Protein AF-A0A927FV11-F1 (afdb_monomer)

Foldseek 3Di:
DDDDDDDDDPPDDPDDPPPPPPPPPDPPPPPDPDPFLVVQVVVLVPFAQDDCPQLQCVVLVAGSQSWGDRNQWIWAFFADPVRRRGWIWTAGNVRDIAIVVNVSLFGWRKQADPVQAPEEEEDADGPSVQRVVCVVVPRRYIYTYGPDDPPPVPPPDPPPPDD

Organism: NCBI:txid2774138

Radius of gyration: 18.98 Å; Cα contacts (8 Å, |Δi|>4): 239; chains: 1; bounding box: 46×47×51 Å

Mean predicted aligned error: 13.01 Å

Sequence (163 aa):
MVAIPVFVPCQGWPHLTCMNAHYNHDLTLEPPTADSASDVAFAWARCPAADPSHAYLERHRLPPMMLRQIGRYVVAPLSDLSETIVGLRLVDPSGASDAWPPKAVDAPVLLGSLRRAAEAIIVRGGLADAMAIHVALGFVSCIFHLKRMQQICATGCWRRIRG

Structure (mmCIF, N/CA/C/O backbone):
data_AF-A0A927FV11-F1
#
_entry.id   AF-A0A927FV11-F1
#
loop_
_atom_site.group_PDB
_atom_site.id
_atom_site.type_symbol
_atom_site.label_atom_id
_atom_site.label_alt_id
_atom_site.label_comp_id
_atom_site.label_asym_id
_atom_site.label_entity_id
_atom_site.label_seq_id
_atom_site.pdbx_PDB_ins_code
_atom_site.Cartn_x
_atom_site.Cartn_y
_atom_site.Cartn_z
_atom_site.occupancy
_atom_site.B_iso_or_equiv
_atom_site.auth_seq_id
_atom_site.auth_comp_id
_atom_site.auth_asym_id
_atom_site.auth_atom_id
_atom_site.pdbx_PDB_model_num
ATOM 1 N N . MET A 1 1 ? -33.261 -29.266 -21.306 1.00 39.78 1 MET A N 1
ATOM 2 C CA . MET A 1 1 ? -33.287 -28.482 -20.053 1.00 39.78 1 MET A CA 1
ATOM 3 C C . MET A 1 1 ? -32.135 -27.495 -20.131 1.00 39.78 1 MET A C 1
ATOM 5 O O . MET A 1 1 ? -30.993 -27.907 -20.010 1.00 39.78 1 MET A O 1
ATOM 9 N N . VAL A 1 2 ? -32.420 -26.241 -20.479 1.00 30.06 2 VAL A N 1
ATOM 10 C CA . VAL A 1 2 ? -31.424 -25.166 -20.604 1.00 30.06 2 VAL A CA 1
ATOM 11 C C . VAL A 1 2 ? -31.966 -24.004 -19.783 1.00 30.06 2 VAL A C 1
ATOM 13 O O . VAL A 1 2 ? -33.079 -23.547 -20.037 1.00 30.06 2 VAL A O 1
ATOM 16 N N . ALA A 1 3 ? -31.229 -23.610 -18.748 1.00 30.89 3 ALA A N 1
ATOM 17 C CA . ALA A 1 3 ? -31.601 -22.513 -17.870 1.00 30.89 3 ALA A CA 1
ATOM 18 C C . ALA A 1 3 ? -31.171 -21.186 -18.506 1.00 30.89 3 ALA A C 1
ATOM 20 O O . ALA A 1 3 ? -29.999 -20.979 -18.816 1.00 30.89 3 ALA A O 1
ATOM 21 N N . ILE A 1 4 ? -32.153 -20.315 -18.711 1.00 32.66 4 ILE A N 1
ATOM 22 C CA . ILE A 1 4 ? -32.008 -18.941 -19.188 1.00 32.66 4 ILE A CA 1
ATOM 23 C C . ILE A 1 4 ? -31.700 -18.066 -17.962 1.00 32.66 4 ILE A C 1
ATOM 25 O O . ILE A 1 4 ? -32.511 -18.062 -17.033 1.00 32.66 4 ILE A O 1
ATOM 29 N N . PRO A 1 5 ? -30.583 -17.320 -17.907 1.00 35.09 5 PRO A N 1
ATOM 30 C CA . PRO A 1 5 ? -30.389 -16.338 -16.852 1.00 35.09 5 PRO A CA 1
ATOM 31 C C . PRO A 1 5 ? -31.230 -15.087 -17.133 1.00 35.09 5 PRO A C 1
ATOM 33 O O . PRO A 1 5 ? -31.124 -14.451 -18.181 1.00 35.09 5 PRO A O 1
ATOM 36 N N . VAL A 1 6 ? -32.085 -14.758 -16.167 1.00 33.12 6 VAL A N 1
ATOM 37 C CA . VAL A 1 6 ? -32.940 -13.570 -16.148 1.00 33.12 6 VAL A CA 1
ATOM 38 C C . VAL A 1 6 ? -32.080 -12.344 -15.834 1.00 33.12 6 VAL A C 1
ATOM 40 O O . VAL A 1 6 ? -31.415 -12.282 -14.802 1.00 33.12 6 VAL A O 1
ATOM 43 N N . PHE A 1 7 ? -32.102 -11.375 -16.744 1.00 28.55 7 PHE A N 1
ATOM 44 C CA . PHE A 1 7 ? -31.457 -10.071 -16.627 1.00 28.55 7 PHE A CA 1
ATOM 45 C C . PHE A 1 7 ? -32.374 -9.129 -15.831 1.00 28.55 7 PHE A C 1
ATOM 47 O O . PHE A 1 7 ? -33.520 -8.911 -16.226 1.00 28.55 7 PHE A O 1
ATOM 54 N N . VAL A 1 8 ? -31.892 -8.567 -14.721 1.00 37.72 8 VAL A N 1
ATOM 55 C CA . VAL A 1 8 ? -32.589 -7.494 -13.989 1.00 37.72 8 VAL A CA 1
ATOM 56 C C . VAL A 1 8 ? -32.008 -6.151 -14.449 1.00 37.72 8 VAL A C 1
ATOM 58 O O . VAL A 1 8 ? -30.798 -5.957 -14.324 1.00 37.72 8 VAL A O 1
ATOM 61 N N . PRO A 1 9 ? -32.811 -5.217 -14.990 1.00 33.19 9 PRO A N 1
ATOM 62 C CA . PRO A 1 9 ? -32.302 -3.942 -15.473 1.00 33.19 9 PRO A CA 1
ATOM 63 C C . PRO A 1 9 ? -32.203 -2.923 -14.329 1.00 33.19 9 PRO A C 1
ATOM 65 O O . PRO A 1 9 ? -33.213 -2.500 -13.771 1.00 33.19 9 PRO A O 1
ATOM 68 N N . CYS A 1 10 ? -30.991 -2.453 -14.026 1.00 32.19 10 CYS A N 1
ATOM 69 C CA . CYS A 1 10 ? -30.799 -1.197 -13.301 1.00 32.19 10 CYS A CA 1
ATOM 70 C C . CYS A 1 10 ? -31.025 -0.030 -14.276 1.00 32.19 10 CYS A C 1
ATOM 72 O O . CYS A 1 10 ? -30.097 0.442 -14.929 1.00 32.19 10 CYS A O 1
ATOM 74 N N . GLN A 1 11 ? -32.276 0.412 -14.413 1.00 33.59 11 GLN A N 1
ATOM 75 C CA . GLN A 1 11 ? -32.603 1.692 -15.045 1.00 33.59 11 GLN A CA 1
ATOM 76 C C . GLN A 1 11 ? -32.251 2.830 -14.077 1.00 33.59 11 GLN A C 1
ATOM 78 O O . GLN A 1 11 ? -32.701 2.806 -12.933 1.00 33.59 11 GLN A O 1
ATOM 83 N N . GLY A 1 12 ? -31.478 3.831 -14.519 1.00 32.00 12 GLY A N 1
ATOM 84 C CA . GLY A 1 12 ? -31.375 5.083 -13.756 1.00 32.00 12 GLY A CA 1
ATOM 85 C C . GLY A 1 12 ? -30.132 5.963 -13.893 1.00 32.00 12 GLY A C 1
ATOM 86 O O . GLY A 1 12 ? -30.004 6.873 -13.085 1.00 32.00 12 GLY A O 1
ATOM 87 N N . TRP A 1 13 ? -29.224 5.754 -14.853 1.00 30.73 13 TRP A N 1
ATOM 88 C CA . TRP A 1 13 ? -28.093 6.678 -15.059 1.00 30.73 13 TRP A CA 1
ATOM 89 C C . TRP A 1 13 ? -28.047 7.147 -16.517 1.00 30.73 13 TRP A C 1
ATOM 91 O O . TRP A 1 13 ? -27.646 6.373 -17.389 1.00 30.73 13 TRP A O 1
ATOM 101 N N . PRO A 1 14 ? -28.479 8.383 -16.824 1.00 34.47 14 PRO A N 1
ATOM 102 C CA . PRO A 1 14 ? -28.314 8.940 -18.152 1.00 34.47 14 PRO A CA 1
ATOM 103 C C . PRO A 1 14 ? -26.876 9.463 -18.299 1.00 34.47 14 PRO A C 1
ATOM 105 O O . PRO A 1 14 ? -26.379 10.200 -17.454 1.00 34.47 14 PRO A O 1
ATOM 108 N N . HIS A 1 15 ? -26.232 9.081 -19.404 1.00 32.56 15 HIS A N 1
ATOM 109 C CA . HIS A 1 15 ? -24.969 9.625 -19.917 1.00 32.56 15 HIS A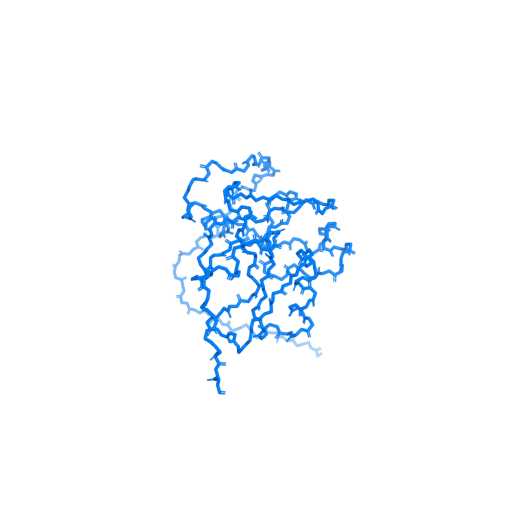 CA 1
ATOM 110 C C . HIS A 1 15 ? -23.697 9.398 -19.084 1.00 32.56 15 HIS A C 1
ATOM 112 O O . HIS A 1 15 ? -23.103 10.332 -18.560 1.00 32.56 15 HIS A O 1
ATOM 118 N N . LEU A 1 16 ? -23.163 8.177 -19.132 1.00 31.39 16 LEU A N 1
ATOM 119 C CA . LEU A 1 16 ? -21.712 8.003 -19.233 1.00 31.39 16 LEU A CA 1
ATOM 120 C C . LEU A 1 16 ? -21.438 7.124 -20.444 1.00 31.39 16 LEU A C 1
ATOM 122 O O . LEU A 1 16 ? -21.438 5.897 -20.384 1.00 31.39 16 LEU A O 1
ATOM 126 N N . THR A 1 17 ? -21.263 7.793 -21.578 1.00 30.55 17 THR A N 1
ATOM 127 C CA . THR A 1 17 ? -20.599 7.233 -22.743 1.00 30.55 17 THR A CA 1
ATOM 128 C C . THR A 1 17 ? -19.291 6.607 -22.277 1.00 30.55 17 THR A C 1
ATOM 130 O O . THR A 1 17 ? -18.399 7.275 -21.756 1.00 30.55 17 THR A O 1
ATOM 133 N N . CYS A 1 18 ? -19.213 5.299 -22.465 1.00 28.42 18 CYS A N 1
ATOM 134 C CA . CYS A 1 18 ? -18.005 4.505 -22.558 1.00 28.42 18 CYS A CA 1
ATOM 135 C C . CYS A 1 18 ? -17.076 5.116 -23.618 1.00 28.42 18 CYS A C 1
ATOM 137 O O . CYS A 1 18 ? -17.044 4.700 -24.773 1.00 28.42 18 CYS A O 1
ATOM 139 N N . MET A 1 19 ? -16.328 6.147 -23.231 1.00 25.55 19 MET A N 1
ATOM 140 C CA . MET A 1 19 ? -15.193 6.615 -24.004 1.00 25.55 19 MET A CA 1
ATOM 141 C C . MET A 1 19 ? -14.016 5.714 -23.662 1.00 25.55 19 MET A C 1
ATOM 143 O O . MET A 1 19 ? -13.412 5.820 -22.596 1.00 25.55 19 MET A O 1
ATOM 147 N N . ASN A 1 20 ? -13.734 4.814 -24.602 1.00 38.00 20 ASN A N 1
ATOM 148 C CA . ASN A 1 20 ? -12.419 4.244 -24.844 1.00 38.00 20 ASN A CA 1
ATOM 149 C C . ASN A 1 20 ? -11.379 5.372 -24.819 1.00 38.00 20 ASN A C 1
ATOM 151 O O . ASN A 1 20 ? -11.087 5.991 -25.841 1.00 38.00 20 ASN A O 1
ATOM 155 N N . ALA A 1 21 ? -10.835 5.669 -23.643 1.00 31.00 21 ALA A N 1
ATOM 156 C CA . ALA A 1 21 ? -9.601 6.415 -23.550 1.00 31.00 21 ALA A CA 1
ATOM 157 C C . ALA A 1 21 ? -8.509 5.440 -23.973 1.00 31.00 21 ALA A C 1
ATOM 159 O O . ALA A 1 21 ? -8.278 4.429 -23.310 1.00 31.00 21 ALA A O 1
ATOM 160 N N . HIS A 1 22 ? -7.910 5.721 -25.126 1.00 29.69 22 HIS A N 1
ATOM 161 C CA . HIS A 1 22 ? -6.689 5.090 -25.596 1.00 29.69 22 HIS A CA 1
ATOM 162 C C . HIS A 1 22 ? -5.755 4.821 -24.411 1.00 29.69 22 HIS A C 1
ATOM 164 O O . HIS A 1 22 ? -5.287 5.743 -23.739 1.00 29.69 22 HIS A O 1
ATOM 170 N N . TYR A 1 23 ? -5.551 3.535 -24.132 1.00 37.06 23 TYR A N 1
ATOM 171 C CA . TYR A 1 23 ? -4.590 3.056 -23.157 1.00 37.06 23 TYR A CA 1
ATOM 172 C C . TYR A 1 23 ? -3.202 3.482 -23.637 1.00 37.06 23 TYR A C 1
ATOM 174 O O . TYR A 1 23 ? -2.643 2.885 -24.556 1.00 37.06 23 TYR A O 1
ATOM 182 N N . ASN A 1 24 ? -2.647 4.526 -23.024 1.00 32.03 24 ASN A N 1
ATOM 183 C CA . ASN A 1 24 ? -1.226 4.809 -23.145 1.00 32.03 24 ASN A CA 1
ATOM 184 C C . ASN A 1 24 ? -0.480 3.692 -22.413 1.00 32.03 24 ASN A C 1
ATOM 186 O O . ASN A 1 24 ? -0.450 3.645 -21.185 1.00 32.03 24 ASN A O 1
ATOM 190 N N . HIS A 1 25 ? 0.096 2.783 -23.194 1.00 34.16 25 HIS A N 1
ATOM 191 C CA . HIS A 1 25 ? 0.919 1.669 -22.728 1.00 34.16 25 HIS A CA 1
ATOM 192 C C . HIS A 1 25 ? 2.312 2.124 -22.223 1.00 34.16 25 HIS A C 1
ATOM 194 O O . HIS A 1 25 ? 3.085 1.299 -21.743 1.00 34.16 25 HIS A O 1
ATOM 200 N N . ASP A 1 26 ? 2.594 3.434 -22.267 1.00 33.00 26 ASP A N 1
ATOM 201 C CA . ASP A 1 26 ? 3.857 4.084 -21.889 1.00 33.00 26 ASP A CA 1
ATOM 202 C C . ASP A 1 26 ? 3.683 5.057 -20.713 1.00 33.00 26 ASP A C 1
ATOM 204 O O . ASP A 1 26 ? 3.961 6.253 -20.791 1.00 33.00 26 ASP A O 1
ATOM 208 N N . LEU A 1 27 ? 3.230 4.545 -19.572 1.00 39.75 27 LEU A N 1
ATOM 209 C CA . LEU A 1 27 ? 3.424 5.235 -18.298 1.00 39.75 27 LEU A CA 1
ATOM 210 C C . LEU A 1 27 ? 4.744 4.770 -17.670 1.00 39.75 27 LEU A C 1
ATOM 212 O O . LEU A 1 27 ? 4.770 4.224 -16.568 1.00 39.75 27 LEU A O 1
ATOM 216 N N . THR A 1 28 ? 5.865 5.087 -18.328 1.00 40.62 28 THR A N 1
ATOM 217 C CA . THR A 1 28 ? 7.062 5.583 -17.623 1.00 40.62 28 THR A CA 1
ATOM 218 C C . THR A 1 28 ? 6.700 6.922 -16.981 1.00 40.62 28 THR A C 1
ATOM 220 O O . THR A 1 28 ? 7.181 7.982 -17.367 1.00 40.62 28 THR A O 1
ATOM 223 N N . LEU A 1 29 ? 5.760 6.891 -16.035 1.00 44.84 29 LEU A N 1
ATOM 224 C CA . LEU A 1 29 ? 5.515 8.020 -15.165 1.00 44.84 29 LEU A CA 1
ATOM 225 C C . LEU A 1 29 ? 6.705 8.058 -14.226 1.00 44.84 29 LEU A C 1
ATOM 227 O O . LEU A 1 29 ? 6.791 7.271 -13.280 1.00 44.84 29 LEU A O 1
ATOM 231 N N . GLU A 1 30 ? 7.618 8.990 -14.481 1.00 44.50 30 GLU A N 1
ATOM 232 C CA . GLU A 1 30 ? 8.272 9.618 -13.347 1.00 44.50 30 GLU A CA 1
ATOM 233 C C . GLU A 1 30 ? 7.166 10.013 -12.355 1.00 44.50 30 GLU A C 1
ATOM 235 O O . GLU A 1 30 ? 6.105 10.497 -12.780 1.00 44.50 30 GLU A O 1
ATOM 240 N N . PRO A 1 31 ? 7.330 9.701 -11.059 1.00 48.69 31 PRO A N 1
ATOM 241 C CA . PRO A 1 31 ? 6.295 9.986 -10.083 1.00 48.69 31 PRO A CA 1
ATOM 242 C C . PRO A 1 31 ? 5.941 11.481 -10.192 1.00 48.69 31 PRO A C 1
ATOM 244 O O . PRO A 1 31 ? 6.862 12.296 -10.267 1.00 48.69 31 PRO A O 1
ATOM 247 N N . PRO A 1 32 ? 4.648 11.858 -10.272 1.00 52.28 32 PRO A N 1
ATOM 248 C CA . PRO A 1 32 ? 4.271 13.235 -10.583 1.00 52.28 32 PRO A CA 1
ATOM 249 C C . PRO A 1 32 ? 4.935 14.223 -9.610 1.00 52.28 32 PRO A C 1
ATOM 251 O O . PRO A 1 32 ? 5.237 13.885 -8.472 1.00 52.28 32 PRO A O 1
ATOM 254 N N . THR A 1 33 ? 5.160 15.473 -9.984 1.00 53.12 33 THR A N 1
ATOM 255 C CA . THR A 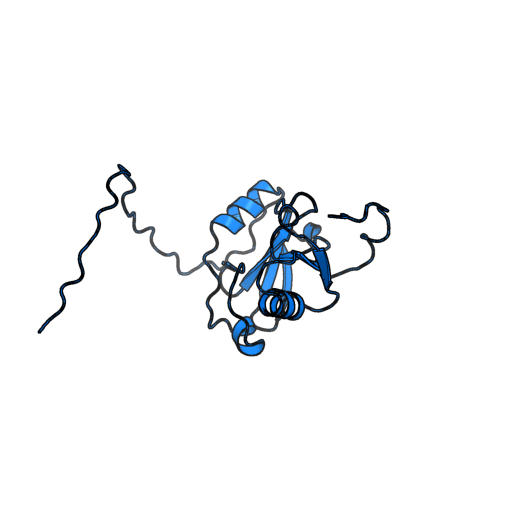1 33 ? 5.638 16.513 -9.053 1.00 53.12 33 THR A CA 1
ATOM 256 C C . THR A 1 33 ? 4.508 16.982 -8.121 1.00 53.12 33 THR A C 1
ATOM 258 O O . THR A 1 33 ? 4.154 18.155 -8.083 1.00 53.12 33 THR A O 1
ATOM 261 N N . ALA A 1 34 ? 3.866 16.056 -7.402 1.00 55.00 34 ALA A N 1
ATOM 262 C CA . ALA A 1 34 ? 2.800 16.371 -6.457 1.00 55.00 34 ALA A CA 1
ATOM 263 C C . ALA A 1 34 ? 3.384 16.897 -5.148 1.00 55.00 34 ALA A C 1
ATOM 265 O O . ALA A 1 34 ? 3.991 16.148 -4.379 1.00 55.00 34 ALA A O 1
ATOM 266 N N . ASP A 1 35 ? 3.127 18.168 -4.858 1.00 62.75 35 ASP A N 1
ATOM 267 C CA . ASP A 1 35 ? 3.493 18.777 -3.580 1.00 62.75 35 ASP A CA 1
ATOM 268 C C . ASP A 1 35 ? 2.326 18.857 -2.591 1.00 62.75 35 ASP A C 1
ATOM 270 O O . ASP A 1 35 ? 2.552 19.117 -1.403 1.00 62.75 35 ASP A O 1
ATOM 274 N N . SER A 1 36 ? 1.095 18.574 -3.025 1.00 69.12 36 SER A N 1
ATOM 275 C CA . SER A 1 36 ? -0.095 18.638 -2.176 1.00 69.12 36 SER A CA 1
ATOM 276 C C . SER A 1 36 ? -0.726 17.262 -1.930 1.00 69.12 36 SER A C 1
ATOM 278 O O . SER A 1 36 ? -0.676 16.366 -2.771 1.00 69.12 36 SER A O 1
ATOM 280 N N . ALA A 1 37 ? -1.379 17.094 -0.775 1.00 71.69 37 ALA A N 1
ATOM 281 C CA . ALA A 1 37 ? -2.155 15.886 -0.466 1.00 71.69 37 ALA A CA 1
ATOM 282 C C . ALA A 1 37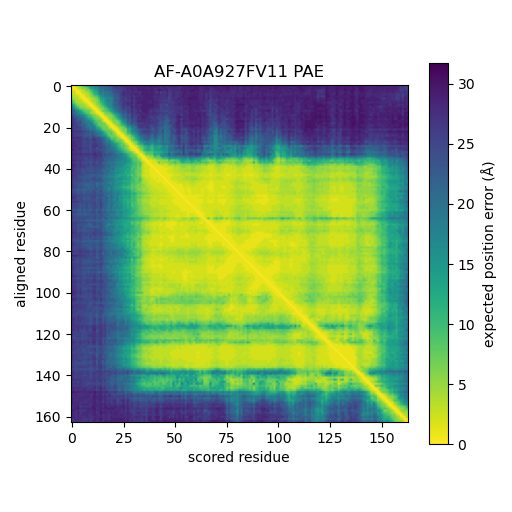 ? -3.302 15.653 -1.473 1.00 71.69 37 ALA A C 1
ATOM 284 O O . ALA A 1 37 ? -3.665 14.513 -1.753 1.00 71.69 37 ALA A O 1
ATOM 285 N N . SER A 1 38 ? -3.834 16.729 -2.068 1.00 74.75 38 SER A N 1
ATOM 286 C CA . SER A 1 38 ? -4.877 16.653 -3.096 1.00 74.75 38 SER A CA 1
ATOM 287 C C . SER A 1 38 ? -4.374 15.969 -4.368 1.00 74.75 38 SER A C 1
ATOM 289 O O . SER A 1 38 ? -5.073 15.130 -4.933 1.00 74.75 38 SER A O 1
ATOM 291 N N . ASP A 1 39 ? -3.147 16.270 -4.794 1.00 83.44 39 ASP A N 1
ATOM 292 C CA . ASP A 1 39 ? -2.543 15.671 -5.989 1.00 83.44 39 ASP A CA 1
ATOM 293 C C . ASP A 1 39 ? -2.256 14.180 -5.785 1.00 83.44 39 ASP A C 1
ATOM 295 O O . ASP A 1 39 ? -2.473 13.361 -6.680 1.00 83.44 39 ASP A O 1
ATOM 299 N N . VAL A 1 40 ? -1.829 13.807 -4.577 1.00 86.94 40 VAL A N 1
ATOM 300 C CA . VAL A 1 40 ? -1.601 12.411 -4.188 1.00 86.94 4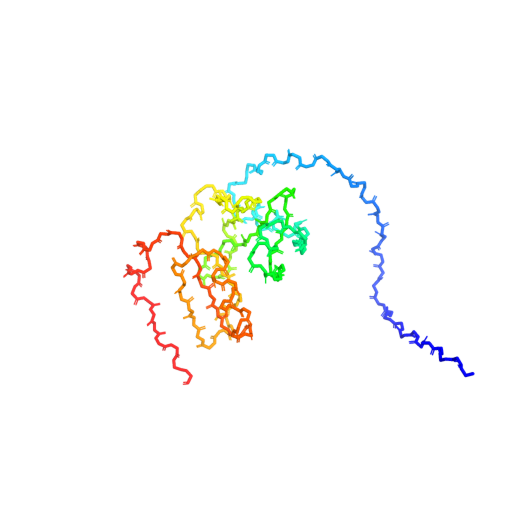0 VAL A CA 1
ATOM 301 C C . VAL A 1 40 ? -2.912 11.629 -4.170 1.00 86.94 40 VAL A C 1
ATOM 303 O O . VAL A 1 40 ? -2.987 10.536 -4.734 1.00 86.94 40 VAL A O 1
ATOM 306 N N . ALA A 1 41 ? -3.959 12.180 -3.552 1.00 86.75 41 ALA A N 1
ATOM 307 C CA . ALA A 1 41 ? -5.278 11.558 -3.523 1.00 86.75 41 ALA A CA 1
ATOM 308 C C . ALA A 1 41 ? -5.867 11.417 -4.938 1.00 86.75 41 ALA A C 1
ATOM 310 O O . ALA A 1 41 ? -6.448 10.381 -5.270 1.00 86.75 41 ALA A O 1
ATOM 311 N N . PHE A 1 42 ? -5.666 12.421 -5.797 1.00 85.88 42 PHE A N 1
ATOM 312 C CA . PHE A 1 42 ? -6.064 12.363 -7.201 1.00 85.88 42 PHE A CA 1
ATOM 313 C C . PHE A 1 42 ? -5.299 11.278 -7.970 1.00 85.88 42 PHE A C 1
ATOM 315 O O . PHE A 1 42 ? -5.910 10.484 -8.687 1.00 85.88 42 PHE A O 1
ATOM 322 N N . ALA A 1 43 ? -3.979 11.191 -7.787 1.00 87.88 43 ALA A N 1
ATOM 323 C CA . ALA A 1 43 ? -3.163 10.137 -8.380 1.00 87.88 43 ALA A CA 1
ATOM 324 C C . ALA A 1 43 ? -3.636 8.750 -7.920 1.00 87.88 43 ALA A C 1
ATOM 326 O O . ALA A 1 43 ? -3.907 7.890 -8.757 1.00 87.88 43 ALA A O 1
ATOM 327 N N . TRP A 1 44 ? -3.838 8.557 -6.612 1.00 91.56 44 TRP A N 1
ATOM 328 C CA . TRP A 1 44 ? -4.358 7.317 -6.030 1.00 91.56 44 TRP A CA 1
ATOM 329 C C . TRP A 1 44 ? -5.673 6.874 -6.668 1.00 91.56 44 TRP A C 1
ATOM 331 O O . TRP A 1 44 ? -5.811 5.721 -7.083 1.00 91.56 44 TRP A O 1
ATOM 341 N N . ALA A 1 45 ? -6.633 7.796 -6.779 1.00 90.81 45 ALA A N 1
ATOM 342 C CA . ALA A 1 45 ? -7.957 7.512 -7.318 1.00 90.81 45 ALA A CA 1
ATOM 343 C C . ALA A 1 45 ? -7.904 6.979 -8.759 1.00 90.81 45 ALA A C 1
ATOM 345 O O . ALA A 1 45 ? -8.738 6.153 -9.134 1.00 90.81 45 ALA A O 1
ATOM 346 N N . ARG A 1 46 ? -6.904 7.406 -9.541 1.00 90.38 46 ARG A N 1
ATOM 347 C CA . ARG A 1 46 ? -6.697 6.997 -10.938 1.00 90.38 46 ARG A CA 1
ATOM 348 C C . ARG A 1 46 ? -5.938 5.686 -11.107 1.00 90.38 46 ARG A C 1
ATOM 350 O O . ARG A 1 46 ? -5.912 5.155 -12.215 1.00 90.38 46 ARG A O 1
ATOM 357 N N . CYS A 1 47 ? -5.315 5.167 -10.054 1.00 91.62 47 CYS A N 1
ATOM 358 C CA . CYS A 1 47 ? -4.569 3.919 -10.151 1.00 91.62 47 CYS A CA 1
ATOM 359 C C . CYS A 1 47 ? -5.547 2.734 -10.224 1.00 91.62 47 CYS A C 1
ATOM 361 O O . CYS A 1 47 ? -6.452 2.661 -9.386 1.00 91.62 47 CYS A O 1
ATOM 363 N N . PRO A 1 48 ? -5.403 1.793 -11.169 1.00 93.31 48 PRO A N 1
ATOM 364 C CA . PRO A 1 48 ? -6.178 0.556 -11.151 1.00 93.31 48 PRO A CA 1
ATOM 365 C C . PRO A 1 48 ? -5.834 -0.293 -9.920 1.00 93.31 48 PRO A C 1
ATOM 367 O O . PRO A 1 48 ? -4.805 -0.085 -9.273 1.00 93.31 48 PRO A O 1
ATOM 370 N N . ALA A 1 49 ? -6.691 -1.267 -9.605 1.00 94.38 49 ALA A N 1
ATOM 371 C CA . ALA A 1 49 ? -6.359 -2.303 -8.628 1.00 94.38 49 ALA A CA 1
ATOM 372 C C . ALA A 1 49 ? -5.052 -3.012 -9.023 1.00 94.38 49 ALA A C 1
ATOM 374 O O . ALA A 1 49 ? -4.753 -3.135 -10.213 1.00 94.38 49 ALA A O 1
ATOM 375 N N . ALA A 1 50 ? -4.272 -3.452 -8.034 1.00 95.62 50 ALA A N 1
ATOM 376 C CA . ALA A 1 50 ? -3.029 -4.161 -8.310 1.00 95.62 50 ALA A CA 1
ATOM 377 C C . ALA A 1 50 ? -3.285 -5.501 -9.017 1.00 95.62 50 ALA A C 1
ATOM 379 O O . ALA A 1 50 ? -4.224 -6.219 -8.666 1.00 95.62 50 ALA A O 1
ATOM 380 N N . ASP A 1 51 ? -2.441 -5.836 -9.995 1.00 94.81 51 ASP A N 1
ATOM 381 C CA . ASP A 1 51 ? -2.466 -7.132 -10.671 1.00 94.81 51 ASP A CA 1
ATOM 382 C C . ASP A 1 51 ? -2.126 -8.238 -9.657 1.00 94.81 51 ASP A C 1
ATOM 384 O O . ASP A 1 51 ? -1.049 -8.189 -9.053 1.00 94.81 51 ASP A O 1
ATOM 388 N N . PRO A 1 52 ? -2.999 -9.245 -9.454 1.00 94.25 52 PRO A N 1
ATOM 389 C CA . PRO A 1 52 ? -2.699 -10.388 -8.594 1.00 94.25 52 PRO A CA 1
ATOM 390 C C . PRO A 1 52 ? -1.391 -11.111 -8.953 1.00 94.25 52 PRO A C 1
ATOM 392 O O . PRO A 1 52 ? -0.755 -11.682 -8.072 1.00 94.25 52 PRO A O 1
ATOM 395 N N . SER A 1 53 ? -0.991 -11.059 -10.225 1.00 95.69 53 SER A N 1
ATOM 396 C CA . SER A 1 53 ? 0.205 -11.707 -10.785 1.00 95.69 53 SER A CA 1
ATOM 397 C C . SER A 1 53 ? 1.472 -10.859 -10.615 1.00 95.69 53 SER A C 1
ATOM 399 O O . SER A 1 53 ? 2.541 -11.187 -11.130 1.00 95.69 53 SER A O 1
ATOM 401 N N . HIS A 1 54 ? 1.388 -9.722 -9.919 1.00 94.81 54 HIS A N 1
ATOM 402 C CA . HIS A 1 54 ? 2.553 -8.893 -9.652 1.00 94.81 54 HIS A CA 1
ATOM 403 C C . HIS A 1 54 ? 3.572 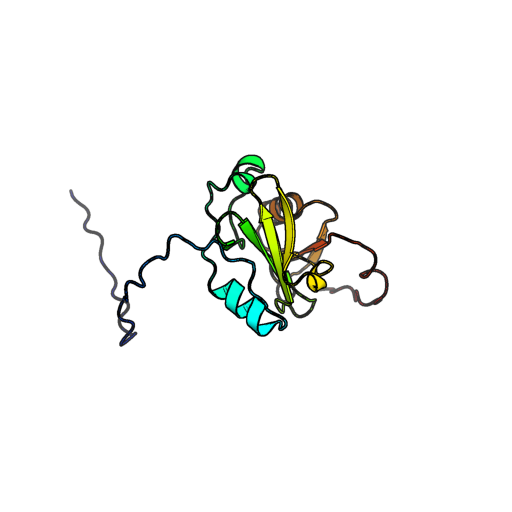-9.660 -8.792 1.00 94.81 54 HIS A C 1
ATOM 405 O O . HIS A 1 54 ? 3.245 -10.128 -7.702 1.00 94.81 54 HIS A O 1
ATOM 411 N N . ALA A 1 55 ? 4.839 -9.712 -9.221 1.00 96.19 55 ALA A N 1
ATOM 412 C CA . ALA A 1 55 ? 5.870 -10.566 -8.613 1.00 96.19 55 ALA A CA 1
ATOM 413 C C . ALA A 1 55 ? 6.045 -10.386 -7.091 1.00 96.19 55 ALA A C 1
ATOM 415 O O . ALA A 1 55 ? 6.342 -11.344 -6.378 1.00 96.19 55 ALA A O 1
ATOM 416 N N . TYR A 1 56 ? 5.854 -9.166 -6.572 1.00 95.31 56 TYR A N 1
ATOM 417 C CA . TYR A 1 56 ? 5.836 -8.920 -5.124 1.00 95.31 56 TYR A CA 1
ATOM 418 C C . TYR A 1 56 ? 4.690 -9.674 -4.426 1.00 95.31 56 TYR A C 1
ATOM 420 O O . TYR A 1 56 ? 4.916 -10.353 -3.427 1.00 95.31 56 TYR A O 1
ATOM 428 N N . LEU A 1 57 ? 3.471 -9.585 -4.964 1.00 95.19 57 LEU A N 1
ATOM 429 C CA . LEU A 1 57 ? 2.283 -10.214 -4.388 1.00 95.19 57 LEU A CA 1
ATOM 430 C C . LEU A 1 57 ? 2.366 -11.735 -4.477 1.00 95.19 57 LEU A C 1
ATOM 432 O O . LEU A 1 57 ? 2.126 -12.406 -3.475 1.00 95.19 57 LEU A O 1
ATOM 436 N N . GLU A 1 58 ? 2.801 -12.273 -5.617 1.00 96.12 58 GLU A N 1
ATOM 437 C CA . GLU A 1 58 ? 2.998 -13.714 -5.795 1.00 96.12 58 GLU A CA 1
ATOM 438 C C . GLU A 1 58 ? 4.029 -14.280 -4.815 1.00 96.12 58 GLU A C 1
ATOM 440 O O . GLU A 1 58 ? 3.768 -15.280 -4.141 1.00 96.12 58 GLU A O 1
ATOM 445 N N . ARG A 1 59 ? 5.184 -13.612 -4.673 1.00 95.50 59 ARG A N 1
ATOM 446 C CA . ARG A 1 59 ? 6.246 -14.035 -3.746 1.00 95.50 59 ARG A CA 1
ATOM 447 C C . ARG A 1 59 ? 5.741 -14.120 -2.309 1.00 95.50 59 ARG A C 1
ATOM 449 O O . ARG A 1 59 ? 6.109 -15.044 -1.587 1.00 95.50 59 ARG A O 1
ATOM 456 N N . HIS A 1 60 ? 4.903 -13.169 -1.905 1.00 92.94 60 HIS A N 1
ATOM 457 C CA . HIS A 1 60 ? 4.322 -13.123 -0.566 1.00 92.94 60 HIS A CA 1
ATOM 458 C C . HIS A 1 60 ? 2.990 -13.881 -0.446 1.00 92.94 60 HIS A C 1
ATOM 460 O O . HIS A 1 60 ? 2.463 -13.988 0.658 1.00 92.94 60 HIS A O 1
ATOM 466 N N . ARG A 1 61 ? 2.469 -14.445 -1.546 1.00 94.56 61 ARG A N 1
ATOM 467 C CA . ARG A 1 61 ? 1.162 -15.121 -1.633 1.00 94.56 61 ARG A CA 1
ATOM 468 C C . ARG A 1 61 ? 0.014 -14.259 -1.102 1.00 94.56 61 ARG A C 1
ATOM 470 O O . ARG A 1 61 ? -0.863 -14.743 -0.387 1.00 94.56 61 ARG A O 1
ATOM 477 N N . LEU A 1 62 ? 0.041 -12.971 -1.434 1.00 91.50 62 LEU A N 1
ATOM 478 C CA . LEU A 1 62 ? -0.939 -11.992 -0.974 1.00 91.50 62 LEU A CA 1
ATOM 479 C C . LEU A 1 62 ? -1.940 -11.654 -2.084 1.00 91.50 62 LEU A C 1
ATOM 481 O O . LEU A 1 62 ? -1.532 -11.454 -3.227 1.00 91.50 62 LEU A O 1
ATOM 485 N N . PRO A 1 63 ? -3.239 -11.518 -1.769 1.00 91.81 63 PRO A N 1
ATOM 486 C CA . PRO A 1 63 ? -4.178 -10.900 -2.693 1.00 91.81 63 PRO A CA 1
ATOM 487 C C . PRO A 1 63 ? -3.880 -9.393 -2.832 1.00 91.81 63 PRO A C 1
ATOM 489 O O . PRO A 1 63 ? -3.344 -8.785 -1.903 1.00 91.81 63 PRO A O 1
ATOM 492 N N . PRO A 1 64 ? -4.268 -8.746 -3.946 1.00 89.00 64 PRO A N 1
ATOM 493 C CA . PRO A 1 64 ? -4.041 -7.312 -4.141 1.00 89.00 64 PRO A CA 1
ATOM 494 C C . PRO A 1 64 ? -4.817 -6.431 -3.145 1.00 89.00 64 PRO A C 1
ATOM 496 O O . PRO A 1 64 ? -4.338 -5.370 -2.763 1.00 89.00 64 PRO A O 1
ATOM 499 N N . MET A 1 65 ? -5.977 -6.876 -2.646 1.00 86.88 65 MET A N 1
ATOM 500 C CA . MET A 1 65 ? -6.778 -6.170 -1.629 1.00 86.88 65 MET A CA 1
ATOM 501 C C . MET A 1 65 ? -7.006 -4.674 -1.943 1.00 86.88 65 MET A C 1
ATOM 503 O O . MET A 1 65 ? -7.581 -4.336 -2.971 1.00 86.88 65 MET A O 1
ATOM 507 N N . MET A 1 66 ? -6.587 -3.782 -1.034 1.00 86.38 66 MET A N 1
ATOM 508 C CA . MET A 1 66 ? -6.670 -2.324 -1.150 1.00 86.38 66 MET A CA 1
ATOM 509 C C . MET A 1 66 ? -5.498 -1.721 -1.934 1.00 86.38 66 MET A C 1
ATOM 511 O O . MET A 1 66 ? -5.425 -0.500 -2.067 1.00 86.38 66 MET A O 1
ATOM 515 N N . LEU A 1 67 ? -4.562 -2.542 -2.411 1.00 92.44 67 LEU A N 1
ATOM 516 C CA . LEU A 1 67 ? -3.422 -2.073 -3.178 1.00 92.44 67 LEU A CA 1
ATOM 517 C C . LEU A 1 67 ? -3.829 -1.741 -4.607 1.00 92.44 67 LEU A C 1
ATOM 519 O O . LEU A 1 67 ? -4.685 -2.381 -5.224 1.00 92.44 67 LEU A O 1
ATOM 523 N N . ARG A 1 68 ? -3.155 -0.735 -5.143 1.00 95.44 68 ARG A N 1
ATOM 524 C CA . ARG A 1 68 ? -3.296 -0.293 -6.526 1.00 95.44 68 ARG A CA 1
ATOM 525 C C . ARG A 1 68 ? -1.975 -0.451 -7.259 1.00 95.44 68 ARG A C 1
ATOM 527 O O . ARG A 1 68 ? -0.978 -0.831 -6.652 1.00 95.44 68 ARG A O 1
ATOM 534 N N . GLN A 1 69 ? -1.959 -0.172 -8.553 1.00 94.19 69 GLN A N 1
ATOM 535 C CA . GLN A 1 69 ? -0.749 -0.299 -9.358 1.00 94.19 69 GLN A CA 1
ATOM 536 C C . GLN A 1 69 ? -0.510 0.922 -10.240 1.00 94.19 69 GLN A C 1
ATOM 538 O O . GLN A 1 69 ? -1.436 1.475 -10.828 1.00 94.19 69 GLN A O 1
ATOM 543 N N . ILE A 1 70 ? 0.758 1.329 -10.324 1.00 91.88 70 ILE A N 1
ATOM 544 C CA . ILE A 1 70 ? 1.254 2.362 -11.238 1.00 91.88 70 ILE A CA 1
ATOM 545 C C . ILE A 1 70 ? 2.453 1.772 -11.973 1.00 91.88 70 ILE A C 1
ATOM 547 O O . ILE A 1 70 ? 3.513 1.560 -11.381 1.00 91.88 70 ILE A O 1
ATOM 551 N N . GLY A 1 71 ? 2.287 1.478 -13.263 1.00 90.50 71 GLY A N 1
ATOM 552 C CA . GLY A 1 71 ? 3.313 0.800 -14.054 1.00 90.50 71 GLY A CA 1
ATOM 553 C C . GLY A 1 71 ? 3.735 -0.519 -13.398 1.00 90.50 71 GLY A C 1
ATOM 554 O O . GLY A 1 71 ? 2.912 -1.410 -13.189 1.00 90.50 71 GLY A O 1
ATOM 555 N N . ARG A 1 72 ? 5.020 -0.621 -13.042 1.00 92.81 72 ARG A N 1
ATOM 556 C CA . ARG A 1 72 ? 5.614 -1.794 -12.373 1.00 92.81 72 ARG A CA 1
ATOM 557 C C . ARG A 1 72 ? 5.526 -1.780 -10.845 1.00 92.81 72 ARG A C 1
ATOM 559 O O . ARG A 1 72 ? 6.131 -2.638 -10.216 1.00 92.81 72 ARG A O 1
ATOM 566 N N . TYR A 1 73 ? 4.918 -0.758 -10.250 1.00 94.81 73 TYR A N 1
ATOM 567 C CA . TYR A 1 73 ? 4.880 -0.599 -8.803 1.00 94.81 73 TYR A CA 1
ATOM 568 C C . TYR A 1 73 ? 3.521 -1.001 -8.261 1.00 94.81 73 TYR A C 1
ATOM 570 O O . TYR A 1 73 ? 2.490 -0.516 -8.727 1.00 94.81 73 TYR A O 1
ATOM 578 N N . VAL A 1 74 ? 3.538 -1.806 -7.207 1.00 95.56 74 VAL A N 1
ATOM 579 C CA . VAL A 1 74 ? 2.412 -1.930 -6.289 1.00 95.56 74 VAL A CA 1
ATOM 580 C C . VAL A 1 74 ? 2.400 -0.712 -5.380 1.00 95.56 74 VAL A C 1
ATOM 582 O O . VAL A 1 74 ? 3.439 -0.268 -4.892 1.00 95.56 74 VAL A O 1
ATOM 585 N N . VAL A 1 75 ? 1.217 -0.164 -5.150 1.00 94.75 75 VAL A N 1
ATOM 586 C CA . VAL A 1 75 ? 1.034 1.099 -4.453 1.00 94.75 75 VAL A CA 1
ATOM 587 C C . VAL A 1 75 ? 0.069 0.922 -3.293 1.00 94.75 75 VAL A C 1
ATO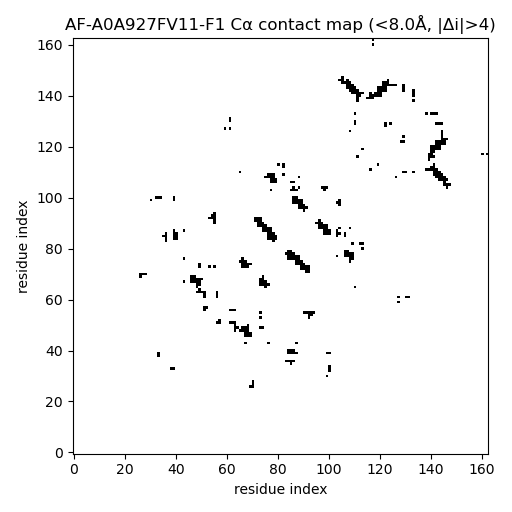M 589 O O . VAL A 1 75 ? -1.030 0.390 -3.459 1.00 94.75 75 VAL A O 1
ATOM 592 N N . ALA A 1 76 ? 0.475 1.401 -2.119 1.00 93.50 76 ALA A N 1
ATOM 593 C CA . ALA A 1 76 ? -0.370 1.480 -0.932 1.00 93.50 76 ALA A CA 1
ATOM 594 C C . ALA A 1 76 ? -0.548 2.945 -0.501 1.00 93.50 76 ALA A C 1
ATOM 596 O O . ALA A 1 76 ? 0.404 3.725 -0.607 1.00 93.50 76 ALA A O 1
ATOM 597 N N . PRO A 1 77 ? -1.722 3.344 0.010 1.00 93.06 77 PRO A N 1
ATOM 598 C CA . PRO A 1 77 ? -1.940 4.712 0.448 1.00 93.06 77 PRO A CA 1
ATOM 599 C C . PRO A 1 77 ? -1.237 4.951 1.791 1.00 93.06 77 PRO A C 1
ATOM 601 O O . PRO A 1 77 ? -1.404 4.187 2.742 1.00 93.06 77 PRO A O 1
ATOM 604 N N . LEU A 1 78 ? -0.459 6.027 1.877 1.00 91.50 78 LEU A N 1
ATOM 605 C CA . LEU A 1 78 ? 0.076 6.546 3.132 1.00 91.50 78 LEU A CA 1
ATOM 606 C C . LEU A 1 78 ? -0.905 7.580 3.661 1.00 91.50 78 LEU A C 1
ATOM 608 O O . LEU A 1 78 ? -1.213 8.545 2.960 1.00 91.50 78 LEU A O 1
ATOM 612 N N . SER A 1 79 ? -1.409 7.370 4.871 1.00 89.31 79 SER A N 1
ATOM 613 C CA . SER A 1 79 ? -2.470 8.208 5.430 1.00 89.31 79 SER A CA 1
ATOM 614 C C . SER A 1 79 ? -2.090 8.754 6.796 1.00 89.31 79 SER A C 1
ATOM 616 O O . SER A 1 79 ? -1.330 8.132 7.534 1.00 89.31 79 SER A O 1
ATOM 618 N N . ASP A 1 80 ? -2.620 9.922 7.135 1.00 86.62 80 ASP A N 1
ATOM 619 C CA . ASP A 1 80 ? -2.537 10.450 8.493 1.00 86.62 80 ASP A CA 1
ATOM 620 C C . ASP A 1 80 ? -3.581 9.798 9.424 1.00 86.62 80 ASP A C 1
ATOM 622 O O . ASP A 1 80 ? -4.373 8.943 9.021 1.00 86.62 80 ASP A O 1
ATOM 626 N N . LEU A 1 81 ? -3.601 10.208 10.697 1.00 83.50 81 LEU A N 1
ATOM 627 C CA . LEU A 1 81 ? -4.576 9.707 11.678 1.00 83.50 81 LEU A CA 1
ATOM 628 C C . LEU A 1 81 ? -6.023 10.138 11.384 1.00 83.50 81 LEU A C 1
ATOM 630 O O . LEU A 1 81 ? -6.948 9.601 11.988 1.00 83.50 81 LEU A O 1
ATOM 634 N N . SER A 1 82 ? -6.227 11.085 10.467 1.00 84.69 82 SER A N 1
ATOM 635 C CA . SER A 1 82 ? -7.549 11.506 9.996 1.00 84.69 82 SER A CA 1
ATOM 636 C C . SER A 1 82 ? -8.031 10.670 8.804 1.00 84.69 82 SER A C 1
ATOM 638 O O . SER A 1 82 ? -9.084 10.977 8.246 1.00 84.69 82 SER A O 1
ATOM 640 N N . GLU A 1 83 ? -7.279 9.627 8.421 1.00 86.06 83 GLU A N 1
ATOM 641 C CA . GLU A 1 83 ? -7.483 8.797 7.225 1.00 86.06 83 GLU A CA 1
ATOM 642 C C . GLU A 1 83 ? -7.333 9.576 5.905 1.00 86.06 83 GLU A C 1
ATOM 644 O O . GLU A 1 83 ? -7.796 9.130 4.854 1.00 86.06 83 GLU A O 1
ATOM 649 N N . THR A 1 84 ? -6.678 10.741 5.932 1.00 88.50 84 THR A N 1
ATOM 650 C CA . THR A 1 84 ? -6.395 11.511 4.717 1.00 88.50 84 THR A CA 1
ATOM 651 C C . THR A 1 84 ? -5.145 10.955 4.055 1.00 88.50 84 THR A C 1
ATOM 653 O O . THR A 1 84 ? -4.112 10.814 4.707 1.00 88.50 84 THR A O 1
ATOM 656 N N . ILE A 1 85 ? -5.218 10.662 2.754 1.00 90.75 85 ILE A N 1
ATOM 657 C CA . ILE A 1 85 ? -4.062 10.199 1.980 1.00 90.75 85 ILE A CA 1
ATOM 658 C C . ILE A 1 85 ? -3.084 11.366 1.817 1.00 90.75 85 ILE A C 1
ATOM 660 O O . ILE A 1 85 ? -3.376 12.350 1.143 1.00 90.75 85 ILE A O 1
ATOM 664 N N . VAL A 1 86 ? -1.913 11.238 2.436 1.00 90.12 86 VAL A N 1
ATOM 665 C CA . VAL A 1 86 ? -0.831 12.237 2.427 1.00 90.12 86 VAL A CA 1
ATOM 666 C C . VAL A 1 86 ? 0.351 11.818 1.551 1.00 90.12 86 VAL A C 1
ATOM 668 O O . VAL A 1 86 ? 1.215 12.636 1.241 1.00 90.12 86 VAL A O 1
ATOM 671 N N . GLY A 1 87 ? 0.395 10.549 1.144 1.00 92.31 87 GLY A N 1
ATOM 672 C CA . GLY A 1 87 ? 1.404 10.011 0.239 1.00 92.31 87 GLY A CA 1
ATOM 673 C C . GLY A 1 87 ? 1.019 8.642 -0.309 1.00 92.31 87 GLY A C 1
ATOM 674 O O . GLY A 1 87 ? -0.018 8.077 0.031 1.00 92.31 87 GLY A O 1
ATOM 675 N N . LEU A 1 88 ? 1.899 8.079 -1.123 1.00 92.88 88 LEU A N 1
ATOM 676 C CA . LEU A 1 88 ? 1.828 6.735 -1.668 1.00 92.88 88 LEU A CA 1
ATOM 677 C C . LEU A 1 88 ? 3.116 5.992 -1.336 1.00 92.88 88 LEU A C 1
ATOM 679 O O . LEU A 1 88 ? 4.217 6.502 -1.535 1.00 92.88 88 LEU A O 1
ATOM 683 N N . ARG A 1 89 ? 2.982 4.766 -0.842 1.00 93.31 89 ARG A N 1
ATOM 684 C CA . ARG A 1 89 ? 4.077 3.807 -0.727 1.00 93.31 89 ARG A CA 1
ATOM 685 C C . ARG A 1 89 ? 4.181 3.088 -2.060 1.00 93.31 89 ARG A C 1
ATOM 687 O O . ARG A 1 89 ? 3.247 2.379 -2.417 1.00 93.31 89 ARG A O 1
ATOM 694 N N . LEU A 1 90 ? 5.297 3.242 -2.759 1.00 93.25 90 LEU A N 1
ATOM 695 C CA . LEU A 1 90 ? 5.588 2.479 -3.971 1.00 93.25 90 LEU A CA 1
ATOM 696 C C . LEU A 1 90 ? 6.443 1.276 -3.596 1.00 93.25 90 LEU A C 1
ATOM 698 O O . LEU A 1 90 ? 7.429 1.431 -2.880 1.00 93.25 90 LEU A O 1
ATOM 702 N N . VAL A 1 91 ? 6.065 0.093 -4.065 1.00 93.81 91 VAL A N 1
ATOM 703 C CA . VAL A 1 91 ? 6.791 -1.162 -3.871 1.00 93.81 91 VAL A CA 1
ATOM 704 C C . VAL A 1 91 ? 7.074 -1.758 -5.236 1.00 93.81 91 VAL A C 1
ATOM 706 O O . VAL A 1 91 ? 6.157 -1.996 -6.021 1.00 93.81 91 VAL A O 1
ATOM 709 N N . ASP A 1 92 ? 8.348 -1.958 -5.541 1.00 93.88 92 ASP A N 1
ATOM 710 C CA . ASP A 1 92 ? 8.766 -2.525 -6.816 1.00 93.88 92 ASP A CA 1
ATOM 711 C C . ASP A 1 92 ? 8.645 -4.067 -6.824 1.00 93.88 92 ASP A C 1
ATOM 713 O O . ASP A 1 92 ? 8.373 -4.688 -5.789 1.00 93.88 92 ASP A O 1
ATOM 717 N N . PRO A 1 93 ? 8.874 -4.731 -7.970 1.00 94.19 93 PRO A N 1
ATOM 718 C CA . PRO A 1 93 ? 8.823 -6.190 -8.047 1.00 94.19 93 PRO A CA 1
ATOM 719 C C . PRO A 1 93 ? 9.854 -6.902 -7.156 1.00 94.19 93 PRO A C 1
ATOM 721 O O . PRO A 1 93 ? 9.638 -8.051 -6.768 1.00 94.19 93 PRO A O 1
ATOM 724 N N . SER A 1 94 ? 10.971 -6.256 -6.803 1.00 93.12 94 SER A N 1
ATOM 725 C CA . SER A 1 94 ? 11.977 -6.806 -5.883 1.00 93.12 94 SER A CA 1
ATOM 726 C C . SER A 1 94 ? 11.532 -6.728 -4.416 1.00 93.12 94 SER A C 1
ATOM 728 O O . SER A 1 94 ? 11.991 -7.518 -3.595 1.00 93.12 94 SER A O 1
ATOM 730 N N . GLY A 1 95 ? 10.558 -5.872 -4.103 1.00 89.44 95 GLY A N 1
ATOM 731 C CA . GLY A 1 95 ? 10.104 -5.567 -2.748 1.00 89.44 95 GLY A CA 1
ATOM 732 C C . GLY A 1 95 ? 10.791 -4.341 -2.142 1.00 89.44 95 GLY A C 1
ATOM 733 O O . GLY A 1 95 ? 10.493 -3.980 -1.000 1.00 89.44 95 GLY A O 1
ATOM 734 N N . ALA A 1 96 ? 11.679 -3.674 -2.887 1.00 89.75 96 ALA A N 1
ATOM 735 C CA . ALA A 1 96 ? 12.200 -2.380 -2.480 1.00 89.75 96 ALA A CA 1
ATOM 736 C C . ALA A 1 96 ? 11.059 -1.361 -2.484 1.00 89.75 96 ALA A C 1
ATOM 738 O O . ALA A 1 96 ? 10.146 -1.415 -3.311 1.00 89.75 96 ALA A O 1
ATOM 739 N N . SER A 1 97 ? 11.087 -0.451 -1.513 1.00 90.31 97 SER A N 1
ATOM 740 C CA . SER A 1 97 ? 9.971 0.459 -1.287 1.00 90.31 97 SER A CA 1
ATOM 741 C C . SER A 1 97 ? 10.412 1.890 -1.059 1.00 90.31 97 SER A C 1
ATOM 743 O O . SER A 1 97 ? 11.351 2.145 -0.299 1.00 90.31 97 SER A O 1
ATOM 745 N N . ASP A 1 98 ? 9.653 2.819 -1.627 1.00 89.88 98 ASP A N 1
ATOM 746 C CA . ASP A 1 98 ? 9.855 4.259 -1.502 1.00 89.88 98 ASP A CA 1
ATOM 747 C C . ASP A 1 98 ? 8.530 4.980 -1.213 1.00 89.88 98 ASP A C 1
ATOM 749 O O . ASP A 1 98 ? 7.470 4.353 -1.186 1.00 89.88 98 ASP A O 1
ATOM 753 N N . ALA A 1 99 ? 8.575 6.269 -0.897 1.00 89.56 99 ALA A N 1
ATOM 754 C CA . ALA A 1 99 ? 7.395 7.088 -0.662 1.00 89.56 99 ALA A CA 1
ATOM 755 C C . ALA A 1 99 ? 7.319 8.252 -1.642 1.00 89.56 99 ALA A C 1
ATOM 757 O O . ALA A 1 99 ? 8.321 8.882 -1.971 1.00 89.56 99 ALA A O 1
ATOM 758 N N . TRP A 1 100 ? 6.097 8.572 -2.047 1.00 87.50 100 TRP A N 1
ATOM 759 C CA . TRP A 1 100 ? 5.817 9.712 -2.893 1.00 87.50 100 TRP A CA 1
ATOM 760 C C . TRP A 1 100 ? 4.640 10.533 -2.349 1.00 87.50 100 TRP A C 1
ATOM 762 O O . TRP A 1 100 ? 3.562 9.975 -2.153 1.00 87.50 100 TRP A O 1
ATOM 772 N N . PRO A 1 101 ? 4.815 11.840 -2.098 1.00 87.00 101 PRO A N 1
ATOM 773 C CA . PRO A 1 101 ? 6.083 12.566 -2.165 1.00 87.00 101 PRO A CA 1
ATOM 774 C C . PRO A 1 101 ? 7.086 12.053 -1.107 1.00 87.00 101 PRO A C 1
ATOM 776 O O . PRO A 1 101 ? 6.660 11.500 -0.090 1.00 87.00 101 PRO A O 1
ATOM 779 N N . PRO A 1 102 ? 8.408 12.257 -1.279 1.00 83.12 102 PRO A N 1
ATOM 780 C CA . PRO A 1 102 ? 9.424 11.739 -0.351 1.00 83.12 102 PRO A CA 1
ATOM 781 C C . PRO A 1 102 ? 9.213 12.158 1.112 1.00 83.12 102 PRO A C 1
ATOM 783 O O . PRO A 1 102 ? 9.494 11.396 2.034 1.00 83.12 102 PRO A O 1
ATOM 786 N N . LYS A 1 103 ? 8.634 13.345 1.343 1.00 83.38 103 LYS A N 1
ATOM 787 C CA . LYS A 1 103 ? 8.266 13.845 2.680 1.00 83.38 103 LYS A CA 1
ATOM 788 C C . LYS A 1 103 ? 7.249 12.967 3.421 1.00 83.38 103 LYS A C 1
ATOM 790 O O . LYS A 1 103 ? 7.167 13.034 4.640 1.00 83.38 103 LYS A O 1
ATOM 795 N N . ALA A 1 104 ? 6.492 12.134 2.708 1.00 83.50 104 ALA A N 1
ATOM 796 C CA . ALA A 1 104 ? 5.530 11.207 3.292 1.00 83.50 104 ALA A CA 1
ATOM 797 C C . ALA A 1 104 ? 6.175 9.895 3.781 1.00 83.50 104 ALA A C 1
ATOM 799 O O . ALA A 1 104 ? 5.460 8.998 4.217 1.00 83.50 104 ALA A O 1
ATOM 800 N N . VAL A 1 105 ? 7.507 9.741 3.723 1.00 82.56 105 VAL A N 1
ATOM 801 C CA . VAL A 1 105 ? 8.199 8.476 4.044 1.00 82.56 105 VAL A CA 1
ATOM 802 C C . VAL A 1 105 ? 7.875 7.905 5.426 1.00 82.56 105 VAL A C 1
ATOM 804 O O . VAL A 1 105 ? 7.838 6.676 5.562 1.00 82.56 105 VAL A O 1
ATOM 807 N N . ASP A 1 106 ? 7.599 8.770 6.401 1.00 82.44 106 ASP A N 1
ATOM 808 C CA . ASP A 1 106 ? 7.299 8.400 7.787 1.00 82.44 106 ASP A CA 1
ATOM 809 C C . ASP A 1 106 ? 5.799 8.210 8.063 1.00 82.44 106 ASP A C 1
ATOM 811 O O . ASP A 1 106 ? 5.432 7.684 9.114 1.00 82.44 106 ASP A O 1
ATOM 815 N N . ALA A 1 107 ? 4.925 8.577 7.119 1.00 85.19 107 ALA A N 1
ATOM 816 C CA . ALA A 1 107 ? 3.496 8.332 7.261 1.00 85.19 107 ALA A CA 1
ATOM 817 C C . ALA A 1 107 ? 3.209 6.815 7.270 1.00 85.19 107 ALA A C 1
ATOM 819 O O . ALA A 1 107 ? 3.892 6.042 6.582 1.00 85.19 107 ALA A O 1
ATOM 820 N N . PRO A 1 108 ? 2.220 6.353 8.053 1.00 87.25 108 PRO A N 1
ATOM 821 C CA . PRO A 1 108 ? 1.840 4.953 8.053 1.00 87.25 108 PRO A CA 1
ATOM 822 C C . PRO A 1 108 ? 1.083 4.578 6.780 1.00 87.25 108 PRO A C 1
ATOM 824 O O . PRO A 1 108 ? 0.315 5.368 6.231 1.00 87.25 108 PRO A O 1
ATOM 827 N N . VAL A 1 109 ? 1.228 3.321 6.359 1.00 87.12 109 VAL A N 1
ATOM 828 C CA . VAL A 1 109 ? 0.187 2.688 5.538 1.00 87.12 109 VAL A CA 1
ATOM 829 C C . VAL A 1 109 ? -0.920 2.247 6.484 1.00 87.12 109 VAL A C 1
ATOM 831 O O . VAL A 1 109 ? -0.637 1.525 7.443 1.00 87.12 109 VAL A O 1
ATOM 834 N N . LEU A 1 110 ? -2.151 2.680 6.209 1.00 88.69 110 LEU A N 1
ATOM 835 C CA . LEU A 1 110 ? -3.343 2.228 6.921 1.00 88.69 110 LEU A CA 1
ATOM 836 C C . LEU A 1 110 ? -4.057 1.169 6.091 1.00 88.69 110 LEU A C 1
ATOM 838 O O . LEU A 1 110 ? -4.464 1.427 4.959 1.00 88.69 110 LEU A O 1
ATOM 842 N N . LEU A 1 111 ? -4.222 -0.015 6.668 1.00 85.25 111 LEU A N 1
ATOM 843 C CA . LEU A 1 111 ? -5.090 -1.056 6.127 1.00 85.25 111 LEU A CA 1
ATOM 844 C C . LEU A 1 111 ? -6.375 -1.080 6.958 1.00 85.25 111 LEU A C 1
ATOM 846 O O . LEU A 1 111 ? -6.311 -1.227 8.179 1.00 85.25 111 LEU A O 1
ATOM 850 N N . GLY A 1 112 ? -7.530 -0.904 6.315 1.00 85.31 112 GLY A N 1
ATOM 851 C CA . GLY A 1 112 ? -8.825 -0.746 6.988 1.00 85.31 112 GLY A CA 1
ATOM 852 C C . GLY A 1 112 ? -9.179 0.714 7.312 1.00 85.31 112 GLY A C 1
ATOM 853 O O . GLY A 1 112 ? -8.728 1.634 6.636 1.00 85.31 112 GLY A O 1
ATOM 854 N N . SER A 1 113 ? -10.021 0.925 8.330 1.00 82.88 113 SER A N 1
ATOM 855 C CA . SER A 1 113 ? -10.491 2.252 8.764 1.00 82.88 113 SER A CA 1
ATOM 856 C C . SER A 1 113 ? -10.478 2.370 10.287 1.00 82.88 113 SER A C 1
ATOM 858 O O . SER A 1 113 ? -11.009 1.507 10.983 1.00 82.88 113 SER A O 1
ATOM 860 N N . LEU A 1 114 ? -9.927 3.470 10.797 1.00 79.69 114 LEU A N 1
ATOM 861 C CA . LEU A 1 114 ? -9.950 3.877 12.201 1.00 79.69 114 LEU A CA 1
ATOM 862 C C . LEU A 1 114 ? -11.360 4.175 12.701 1.00 79.69 114 LEU A C 1
ATOM 864 O O . LEU A 1 114 ? -11.663 3.910 13.858 1.00 79.69 114 LEU A O 1
ATOM 868 N N . ARG A 1 115 ? -12.247 4.683 11.839 1.00 77.69 115 ARG A N 1
ATOM 869 C CA . ARG A 1 115 ? -13.637 5.001 12.221 1.00 77.69 115 ARG A CA 1
ATOM 870 C C . ARG A 1 115 ? -14.466 3.770 12.569 1.00 77.69 115 ARG A C 1
ATOM 872 O O . ARG A 1 115 ? -15.467 3.890 13.268 1.00 77.69 115 ARG A O 1
ATOM 879 N N . ARG A 1 116 ? -14.094 2.613 12.021 1.00 69.75 116 ARG A N 1
ATOM 880 C CA . ARG A 1 116 ? -14.807 1.338 12.197 1.00 69.75 116 ARG A CA 1
ATOM 881 C C . ARG A 1 116 ? -14.035 0.333 13.042 1.00 69.75 116 ARG A C 1
ATOM 883 O O . ARG A 1 116 ? -14.597 -0.694 13.405 1.00 69.75 116 ARG A O 1
ATOM 890 N N . ALA A 1 117 ? -12.766 0.607 13.321 1.00 67.12 117 ALA A N 1
ATOM 891 C CA . ALA A 1 117 ? -11.918 -0.301 14.063 1.00 67.12 117 ALA A CA 1
ATOM 892 C C . ALA A 1 117 ? -12.349 -0.360 15.530 1.00 67.12 117 ALA A C 1
ATOM 894 O O . ALA A 1 117 ? -12.355 0.652 16.227 1.00 67.12 117 ALA A O 1
ATOM 895 N N . ALA A 1 118 ? -12.648 -1.569 16.005 1.00 68.62 118 ALA A N 1
ATOM 896 C CA . ALA A 1 118 ? -12.721 -1.835 17.438 1.00 68.62 118 ALA A CA 1
ATOM 897 C C . ALA A 1 118 ? -11.320 -1.761 18.075 1.00 68.62 118 ALA A C 1
ATOM 899 O O . ALA A 1 118 ? -11.170 -1.301 19.203 1.00 68.62 118 ALA A O 1
ATOM 900 N N . GLU A 1 119 ? -10.289 -2.168 17.323 1.00 71.12 119 GLU A N 1
ATOM 901 C CA . GLU A 1 119 ? -8.892 -2.204 17.757 1.00 71.12 119 GLU A CA 1
ATOM 902 C C . GLU A 1 119 ? -7.935 -1.861 16.603 1.00 71.12 119 GLU A C 1
ATOM 904 O O . GLU A 1 119 ? -8.203 -2.150 15.430 1.00 71.12 119 GLU A O 1
ATOM 909 N N . ALA A 1 120 ? -6.795 -1.257 16.949 1.00 77.94 120 ALA A N 1
ATOM 910 C CA . ALA A 1 120 ? -5.721 -0.924 16.021 1.00 77.94 120 ALA A CA 1
ATOM 911 C C . ALA A 1 120 ? -4.451 -1.718 16.348 1.00 77.94 120 ALA A C 1
ATOM 913 O O . ALA A 1 120 ? -4.041 -1.794 17.507 1.00 77.94 120 ALA A O 1
ATOM 914 N N . ILE A 1 121 ? -3.802 -2.262 15.319 1.00 79.12 121 ILE A N 1
ATOM 915 C CA . ILE A 1 121 ? -2.561 -3.033 15.443 1.00 79.12 121 ILE A CA 1
ATOM 916 C C . ILE A 1 121 ? -1.435 -2.275 14.746 1.00 79.12 121 ILE A C 1
ATOM 918 O O . ILE A 1 121 ? -1.546 -1.886 13.584 1.00 79.12 121 ILE A O 1
ATOM 922 N N . ILE A 1 122 ? -0.324 -2.083 15.452 1.00 81.88 122 ILE A N 1
ATOM 923 C CA . ILE A 1 122 ? 0.885 -1.484 14.886 1.00 81.88 122 ILE A CA 1
ATOM 924 C C . ILE A 1 122 ? 1.847 -2.606 14.512 1.00 81.88 122 ILE A C 1
ATOM 926 O O . ILE A 1 122 ? 2.290 -3.371 15.368 1.00 81.88 122 ILE A O 1
ATOM 930 N N . VAL A 1 123 ? 2.192 -2.683 13.231 1.00 82.44 123 VAL A N 1
ATOM 931 C CA . VAL A 1 123 ? 3.095 -3.695 12.686 1.00 82.44 123 VAL A CA 1
ATOM 932 C C . VAL A 1 123 ? 4.440 -3.050 12.377 1.00 82.44 123 VAL A C 1
ATOM 934 O O . VAL A 1 123 ? 4.535 -2.079 11.628 1.00 82.44 123 VAL A O 1
ATOM 937 N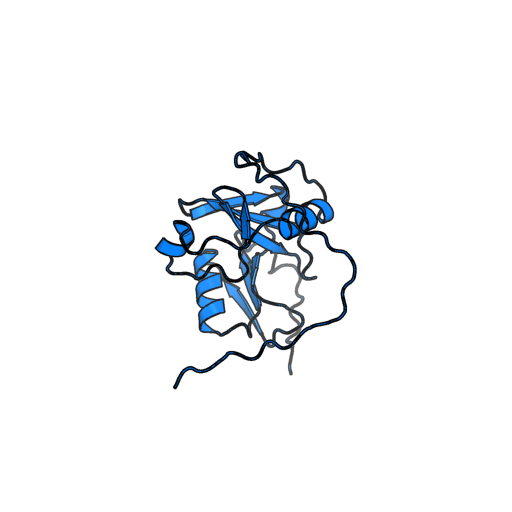 N . ARG A 1 124 ? 5.497 -3.616 12.969 1.00 73.94 124 ARG A N 1
ATOM 938 C CA . ARG A 1 124 ? 6.900 -3.219 12.751 1.00 73.94 124 ARG A CA 1
ATOM 939 C C . ARG A 1 124 ? 7.575 -4.001 11.606 1.00 73.94 124 ARG A C 1
ATOM 941 O O . ARG A 1 124 ? 8.778 -3.876 11.405 1.00 73.94 124 ARG A O 1
ATOM 948 N N . GLY A 1 125 ? 6.815 -4.851 10.921 1.00 78.12 125 GLY A N 1
ATOM 949 C CA . GLY A 1 125 ? 7.253 -5.633 9.766 1.00 78.12 125 GLY A CA 1
ATOM 950 C C . GLY A 1 125 ? 7.221 -4.835 8.466 1.00 78.12 125 GLY A C 1
ATOM 951 O O . GLY A 1 125 ? 7.099 -3.614 8.492 1.00 78.12 125 GLY A O 1
ATOM 952 N N . GLY A 1 126 ? 7.323 -5.531 7.337 1.00 86.25 126 GLY A N 1
ATOM 953 C CA . GLY A 1 126 ? 7.097 -4.956 6.012 1.00 86.25 126 GLY A CA 1
ATOM 954 C C . GLY A 1 126 ? 5.608 -4.816 5.678 1.00 86.25 126 GLY A C 1
ATOM 955 O O . GLY A 1 126 ? 4.736 -5.300 6.403 1.00 86.25 126 GLY A O 1
ATOM 956 N N . LEU A 1 127 ? 5.302 -4.193 4.533 1.00 89.31 127 LEU A N 1
ATOM 957 C CA . LEU A 1 127 ? 3.924 -4.069 4.033 1.00 89.31 127 LEU A CA 1
ATOM 958 C C . LEU A 1 127 ? 3.235 -5.440 3.927 1.00 89.31 127 LEU A C 1
ATOM 960 O O . LEU A 1 127 ? 2.074 -5.572 4.305 1.00 89.31 127 LEU A O 1
ATOM 964 N N . ALA A 1 128 ? 3.971 -6.461 3.478 1.00 91.00 128 ALA A N 1
ATOM 965 C CA . ALA A 1 128 ? 3.479 -7.830 3.381 1.00 91.00 128 ALA A CA 1
ATOM 966 C C . ALA A 1 128 ? 3.008 -8.395 4.731 1.00 91.00 128 ALA A C 1
ATOM 968 O O . ALA A 1 128 ? 1.960 -9.032 4.781 1.00 91.00 128 ALA A O 1
ATOM 969 N N . ASP A 1 129 ? 3.727 -8.120 5.824 1.00 89.88 129 ASP A N 1
ATOM 970 C CA . ASP A 1 129 ? 3.355 -8.602 7.160 1.00 89.88 129 ASP A CA 1
ATOM 971 C C . ASP A 1 129 ? 2.059 -7.941 7.631 1.00 89.88 129 ASP A C 1
ATOM 973 O O . ASP A 1 129 ? 1.142 -8.610 8.106 1.00 89.88 129 ASP A O 1
ATOM 977 N N . ALA A 1 130 ? 1.950 -6.622 7.441 1.00 89.62 130 ALA A N 1
ATOM 978 C CA . ALA A 1 130 ? 0.739 -5.881 7.773 1.00 89.62 130 ALA A CA 1
ATOM 979 C C . ALA A 1 130 ? -0.470 -6.394 6.979 1.00 89.62 130 ALA A C 1
ATOM 981 O O . ALA A 1 130 ? -1.548 -6.576 7.543 1.00 89.62 130 ALA A O 1
ATOM 982 N N . MET A 1 131 ? -0.288 -6.686 5.691 1.00 89.88 131 MET A N 1
ATOM 983 C CA . MET A 1 131 ? -1.335 -7.270 4.856 1.00 89.88 131 MET A CA 1
ATOM 984 C C . MET A 1 131 ? -1.716 -8.679 5.292 1.00 89.88 131 MET A C 1
ATOM 986 O O . MET A 1 131 ? -2.903 -8.965 5.408 1.00 89.88 131 MET A O 1
ATOM 990 N N . ALA A 1 132 ? -0.740 -9.546 5.557 1.00 90.25 132 ALA A N 1
ATOM 991 C CA . ALA A 1 132 ? -0.997 -10.912 5.994 1.00 90.25 132 ALA A CA 1
ATOM 992 C C . ALA A 1 132 ? -1.832 -10.932 7.281 1.00 90.25 132 ALA A C 1
ATOM 994 O O . ALA A 1 132 ? -2.813 -11.669 7.370 1.00 90.25 132 ALA A O 1
ATOM 995 N N . ILE A 1 133 ? -1.504 -10.060 8.241 1.00 87.81 133 ILE A N 1
ATOM 996 C CA . ILE A 1 133 ? -2.286 -9.900 9.473 1.00 87.81 133 ILE A CA 1
ATOM 997 C C . ILE A 1 133 ? -3.690 -9.366 9.153 1.00 87.81 133 ILE A C 1
ATOM 999 O O . ILE A 1 133 ? -4.671 -9.891 9.677 1.00 87.81 133 ILE A O 1
ATOM 1003 N N . HIS A 1 134 ? -3.818 -8.370 8.268 1.00 86.69 134 HIS A N 1
ATOM 1004 C CA . HIS A 1 134 ? -5.123 -7.804 7.902 1.00 86.69 134 HIS A CA 1
ATOM 1005 C C . HIS A 1 134 ? -6.048 -8.843 7.247 1.00 86.69 134 HIS A C 1
ATOM 1007 O O . HIS A 1 134 ? -7.241 -8.890 7.550 1.00 86.69 134 HIS A O 1
ATOM 1013 N N . VAL A 1 135 ? -5.492 -9.702 6.385 1.00 87.38 135 VAL A N 1
ATOM 1014 C CA . VAL A 1 135 ? -6.205 -10.834 5.776 1.00 87.38 135 VAL A CA 1
ATOM 1015 C C . VAL A 1 135 ? -6.616 -11.843 6.842 1.00 87.38 135 VAL A C 1
ATOM 1017 O O . VAL A 1 135 ? -7.779 -12.234 6.889 1.00 87.38 135 VAL A O 1
ATOM 1020 N N . ALA A 1 136 ? -5.684 -12.249 7.708 1.00 88.44 136 ALA A N 1
ATOM 1021 C CA . ALA A 1 136 ? -5.925 -13.277 8.716 1.00 88.44 136 ALA A CA 1
ATOM 1022 C C . ALA A 1 136 ? -6.997 -12.872 9.743 1.00 88.44 136 ALA A C 1
ATOM 1024 O O . ALA A 1 136 ? -7.765 -13.719 10.190 1.00 88.44 136 ALA A O 1
ATOM 1025 N N . LEU A 1 137 ? -7.068 -11.584 10.094 1.00 83.88 137 LEU A N 1
ATOM 1026 C CA . LEU A 1 137 ? -8.050 -11.042 11.040 1.00 83.88 137 LEU A CA 1
ATOM 1027 C C . LEU A 1 137 ? -9.385 -10.646 10.388 1.00 83.88 137 LEU A C 1
ATOM 1029 O O . LEU A 1 137 ? -10.320 -10.273 11.092 1.00 83.88 137 LEU A O 1
ATOM 1033 N N . GLY A 1 138 ? -9.488 -10.714 9.057 1.00 73.62 138 GLY A N 1
ATOM 1034 C CA . GLY A 1 138 ? -10.735 -10.498 8.328 1.00 73.62 138 GLY A CA 1
ATOM 1035 C C . GLY A 1 138 ? -11.279 -9.071 8.411 1.00 73.62 138 GLY A C 1
ATOM 1036 O O . GLY A 1 138 ? -12.374 -8.875 8.914 1.00 73.62 138 GLY A O 1
ATOM 1037 N N . PHE A 1 139 ? -10.550 -8.075 7.893 1.00 66.81 139 PHE A N 1
ATOM 1038 C CA . PHE A 1 139 ? -10.977 -6.668 7.691 1.00 66.81 139 PHE A CA 1
ATOM 1039 C C . PHE A 1 139 ? -11.476 -5.869 8.919 1.00 66.81 139 PHE A C 1
ATOM 1041 O O . PHE A 1 139 ? -11.718 -4.668 8.791 1.00 66.81 139 PHE A O 1
ATOM 1048 N N . VAL A 1 140 ? -11.623 -6.478 10.100 1.00 59.53 140 VAL A N 1
ATOM 1049 C CA . VAL A 1 140 ? -12.189 -5.829 11.300 1.00 59.53 140 VAL A CA 1
ATOM 1050 C C . VAL A 1 140 ? -11.194 -4.869 11.971 1.00 59.53 140 VAL A C 1
ATOM 1052 O O . VAL A 1 140 ? -11.600 -3.894 12.604 1.00 59.53 140 VAL A O 1
ATOM 1055 N N . SER A 1 141 ? -9.890 -5.104 11.814 1.00 67.81 141 SER A N 1
ATOM 1056 C CA . SER A 1 141 ? -8.838 -4.332 12.487 1.00 67.81 141 SER A CA 1
ATOM 1057 C C . SER A 1 141 ? -8.183 -3.308 11.561 1.00 67.81 141 SER A C 1
ATOM 1059 O O . SER A 1 141 ? -7.893 -3.603 10.397 1.00 67.81 141 SER A O 1
ATOM 1061 N N . CYS A 1 142 ? -7.877 -2.123 12.102 1.00 70.19 142 CYS A N 1
ATOM 1062 C CA . CYS A 1 142 ? -7.009 -1.165 11.421 1.00 70.19 142 CYS A CA 1
ATOM 1063 C C . CYS A 1 142 ? -5.542 -1.520 11.683 1.00 70.19 142 CYS A C 1
ATOM 1065 O O . CYS A 1 142 ? -5.153 -1.739 12.832 1.00 70.19 142 CYS A O 1
ATOM 1067 N N . ILE A 1 143 ? -4.726 -1.581 10.630 1.00 74.56 143 ILE A N 1
ATOM 1068 C CA . ILE A 1 143 ? -3.308 -1.929 10.746 1.00 74.56 143 ILE A CA 1
ATOM 1069 C C . ILE A 1 143 ? -2.434 -0.793 10.240 1.00 74.56 143 ILE A C 1
ATOM 1071 O O . ILE A 1 143 ? -2.586 -0.345 9.104 1.00 74.56 143 ILE A O 1
ATOM 1075 N N . PHE A 1 144 ? -1.496 -0.376 11.088 1.00 75.00 144 PHE A N 1
ATOM 1076 C CA . PHE A 1 144 ? -0.480 0.621 10.783 1.00 75.00 144 PHE A CA 1
ATOM 1077 C C . PHE A 1 144 ? 0.834 -0.068 10.435 1.00 75.00 144 PHE A C 1
ATOM 1079 O O . PHE A 1 144 ? 1.406 -0.769 11.270 1.00 75.00 144 PHE A O 1
ATOM 1086 N N . HIS A 1 145 ? 1.358 0.198 9.245 1.00 76.75 145 HIS A N 1
ATOM 1087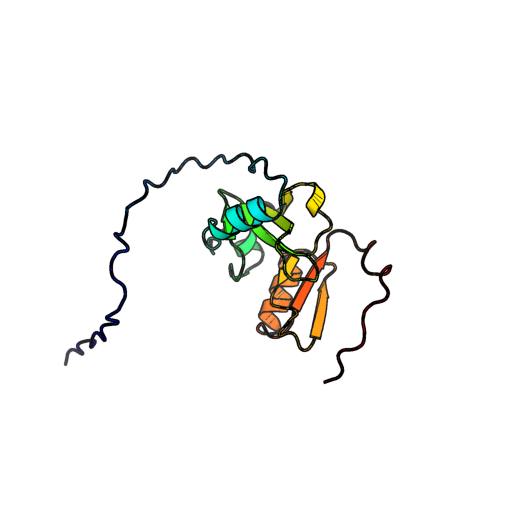 C CA . HIS A 1 145 ? 2.736 -0.140 8.901 1.00 76.75 145 HIS A CA 1
ATOM 1088 C C . HIS A 1 145 ? 3.604 1.122 8.890 1.00 76.75 145 HIS A C 1
ATOM 1090 O O . HIS A 1 145 ? 3.355 2.039 8.103 1.00 76.75 145 HIS A O 1
ATOM 1096 N N . LEU A 1 146 ? 4.642 1.149 9.731 1.00 72.50 146 LEU A N 1
ATOM 1097 C CA . LEU A 1 146 ? 5.548 2.289 9.914 1.00 72.50 146 LEU A CA 1
ATOM 1098 C C . LEU A 1 146 ? 6.986 1.890 9.583 1.00 72.50 146 LEU A C 1
ATOM 1100 O O . LEU A 1 146 ? 7.527 0.969 10.192 1.00 72.50 146 LEU A O 1
ATOM 1104 N N . LYS A 1 147 ? 7.650 2.639 8.692 1.00 67.12 147 LYS A N 1
ATOM 1105 C CA . LYS A 1 147 ? 9.085 2.430 8.416 1.00 67.12 147 LYS A CA 1
ATOM 1106 C C . LYS A 1 147 ? 9.981 2.884 9.579 1.00 67.12 147 LYS A C 1
ATOM 1108 O O . LYS A 1 147 ? 11.059 2.322 9.763 1.00 67.12 147 LYS A O 1
ATOM 1113 N N . ARG A 1 148 ? 9.573 3.898 10.357 1.00 62.47 148 ARG A N 1
ATOM 1114 C CA . ARG A 1 148 ? 10.346 4.461 11.481 1.00 62.47 148 ARG A CA 1
ATOM 1115 C C . ARG A 1 148 ? 9.445 4.735 12.688 1.00 62.47 148 ARG A C 1
ATOM 1117 O O . ARG A 1 148 ? 8.440 5.423 12.589 1.00 62.47 148 ARG A O 1
ATOM 1124 N N . MET A 1 149 ? 9.819 4.197 13.849 1.00 46.75 149 MET A N 1
ATOM 1125 C CA . MET A 1 149 ? 8.999 4.180 15.074 1.00 46.75 149 MET A CA 1
ATOM 1126 C C . MET A 1 149 ? 9.245 5.385 16.005 1.00 46.75 149 MET A C 1
ATOM 1128 O O . MET A 1 149 ? 8.959 5.308 17.194 1.00 46.75 149 MET A O 1
ATOM 1132 N N . GLN A 1 150 ? 9.819 6.489 15.520 1.00 50.72 150 GLN A N 1
ATOM 1133 C CA . GLN A 1 150 ? 10.228 7.586 16.413 1.00 50.72 150 GLN A CA 1
ATOM 1134 C C . GLN A 1 150 ? 9.105 8.580 16.755 1.00 50.72 150 GLN A C 1
ATOM 1136 O O . GLN A 1 150 ? 9.244 9.316 17.724 1.00 50.72 150 GLN A O 1
ATOM 1141 N N . GLN A 1 151 ? 7.979 8.590 16.029 1.00 45.09 151 GLN A N 1
ATOM 1142 C CA . GLN A 1 151 ? 6.954 9.635 16.200 1.00 45.09 151 GLN A CA 1
ATOM 1143 C C . GLN A 1 151 ? 5.715 9.233 17.016 1.00 45.09 151 GLN A C 1
ATOM 1145 O O . GLN A 1 151 ? 5.081 10.108 17.597 1.00 45.09 151 GLN A O 1
ATOM 1150 N N . ILE A 1 152 ? 5.369 7.946 17.139 1.00 45.34 152 ILE A N 1
ATOM 1151 C CA . ILE A 1 152 ? 4.096 7.564 17.793 1.00 45.34 152 ILE A CA 1
ATOM 1152 C C . ILE A 1 152 ? 4.169 7.610 19.326 1.00 45.34 152 ILE A C 1
ATOM 1154 O O . ILE A 1 152 ? 3.155 7.837 19.984 1.00 45.34 152 ILE A O 1
ATOM 1158 N N . CYS A 1 153 ? 5.358 7.487 19.918 1.00 41.16 153 CYS A N 1
ATOM 1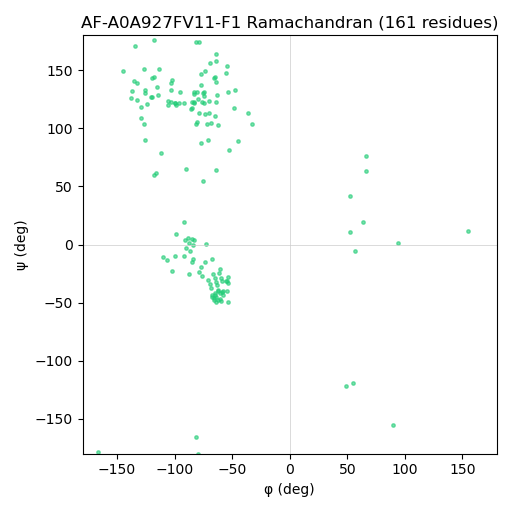159 C CA . CYS A 1 153 ? 5.504 7.579 21.373 1.00 41.16 153 CYS A CA 1
ATOM 1160 C C . CYS A 1 153 ? 5.372 9.015 21.917 1.00 41.16 153 CYS A C 1
ATOM 1162 O O . CYS A 1 153 ? 5.192 9.180 23.120 1.00 41.16 153 CYS A O 1
ATOM 1164 N N . ALA A 1 154 ? 5.449 10.050 21.072 1.00 36.03 154 ALA A N 1
ATOM 1165 C CA . ALA A 1 154 ? 5.546 11.437 21.534 1.00 36.03 154 ALA A CA 1
ATOM 1166 C C . ALA A 1 154 ? 4.190 12.119 21.795 1.00 36.03 154 ALA A C 1
ATOM 1168 O O . ALA A 1 154 ? 4.124 13.042 22.601 1.00 36.03 154 ALA A O 1
ATOM 1169 N N . THR A 1 155 ? 3.101 11.685 21.154 1.00 39.25 155 THR A N 1
ATOM 1170 C CA . THR A 1 155 ? 1.816 12.409 21.216 1.00 39.25 155 THR A CA 1
ATOM 1171 C C . THR A 1 155 ? 0.801 11.861 22.210 1.00 39.25 155 THR A C 1
ATOM 1173 O O . THR A 1 155 ? -0.319 12.353 22.207 1.00 39.25 155 THR A O 1
ATOM 1176 N N . GLY A 1 156 ? 1.153 10.903 23.083 1.00 33.62 156 GLY A N 1
ATOM 1177 C CA . GLY A 1 156 ? 0.418 10.603 24.331 1.00 33.62 156 GLY A CA 1
ATOM 1178 C C . GLY A 1 156 ? -1.097 10.343 24.228 1.00 33.62 156 GLY A C 1
ATOM 1179 O O . GLY A 1 156 ? -1.779 10.298 25.249 1.00 33.62 156 GLY A O 1
ATOM 1180 N N . CYS A 1 157 ? -1.646 10.177 23.025 1.00 34.78 157 CYS A N 1
ATOM 1181 C CA . CYS A 1 157 ? -3.079 10.213 22.766 1.00 34.78 157 CYS A CA 1
ATOM 1182 C C . CYS A 1 157 ? -3.543 8.851 22.257 1.00 34.78 157 CYS A C 1
ATOM 1184 O O . CYS A 1 157 ? -4.048 8.706 21.152 1.00 34.78 157 CYS A O 1
ATOM 1186 N N . TRP A 1 158 ? -3.370 7.835 23.096 1.00 43.84 158 TRP A N 1
ATOM 1187 C CA . TRP A 1 158 ? -4.162 6.616 22.996 1.00 43.84 158 TRP A CA 1
ATOM 1188 C C . TRP A 1 158 ? -5.066 6.574 24.221 1.00 43.84 158 TRP A C 1
ATOM 1190 O O . TRP A 1 158 ? -4.798 5.890 25.210 1.00 43.84 158 TRP A O 1
ATOM 1200 N N . ARG A 1 159 ? -6.157 7.354 24.183 1.00 37.59 159 ARG A N 1
ATOM 1201 C CA . ARG A 1 159 ? -7.298 7.051 25.049 1.00 37.59 159 ARG A CA 1
ATOM 1202 C C . ARG A 1 159 ? -7.829 5.709 24.580 1.00 37.59 159 ARG A C 1
ATOM 1204 O O . ARG A 1 159 ? -8.362 5.598 23.485 1.00 37.59 159 ARG A O 1
ATOM 1211 N N . ARG A 1 160 ? -7.639 4.708 25.434 1.00 34.88 160 ARG A N 1
ATOM 1212 C CA . ARG A 1 160 ? -8.331 3.421 25.440 1.00 34.88 160 ARG A CA 1
ATOM 1213 C C . ARG A 1 160 ? -9.770 3.620 24.949 1.00 34.88 160 ARG A C 1
ATOM 1215 O O . ARG A 1 160 ? -10.593 4.148 25.697 1.00 34.88 160 ARG A O 1
ATOM 1222 N N . ILE A 1 161 ? -10.053 3.241 23.704 1.00 37.22 161 ILE A N 1
ATOM 1223 C CA . ILE A 1 161 ? -11.422 3.133 23.205 1.00 37.22 161 ILE A CA 1
ATOM 1224 C C . ILE A 1 161 ? -11.989 1.911 23.927 1.00 37.22 161 ILE A C 1
ATOM 1226 O O . ILE A 1 161 ? -11.766 0.775 23.528 1.00 37.22 161 ILE A O 1
ATOM 1230 N N . ARG A 1 162 ? -12.587 2.142 25.099 1.00 31.20 162 ARG A N 1
ATOM 1231 C CA . ARG A 1 162 ? -13.448 1.157 25.748 1.00 31.20 162 ARG A CA 1
ATOM 1232 C C . ARG A 1 162 ? -14.806 1.274 25.064 1.00 31.20 162 ARG A C 1
ATOM 1234 O O . ARG A 1 162 ? -15.486 2.277 25.272 1.00 31.20 162 ARG A O 1
ATOM 1241 N N . GLY A 1 163 ? -15.127 0.300 24.218 1.00 33.78 163 GLY A N 1
ATOM 1242 C CA . GLY A 1 163 ? -16.509 -0.159 24.087 1.00 33.78 163 GLY A CA 1
ATOM 1243 C C . GLY A 1 163 ? -16.895 -0.930 25.339 1.00 33.78 163 GLY A C 1
ATOM 1244 O O . GLY A 1 163 ? -15.992 -1.597 25.900 1.00 33.78 163 GLY A O 1
#

Secondary structure (DSSP, 8-state):
--PPPPPPP---------------S----PPP---SHHHHHHHHHHSPBPPTT-HHHHHHT---TT-EEETTEEEEEEE-TT--EEEEEEE-TTS-EEEESGGGTTSPEEES-TTT-S-EEEE-S-HHHHHHHHHHTTT-SEEEE-S--SSTTSS--------

Solvent-accessible surface area (backbone atoms only — not comparable to full-atom values): 10042 Å² total; per-residue (Å²): 142,82,89,78,87,84,81,82,82,86,81,86,78,87,83,79,77,85,70,84,70,80,79,73,90,76,57,84,63,70,80,74,94,47,89,47,43,66,49,39,44,54,52,57,72,70,37,50,71,29,63,58,83,37,59,42,34,52,76,69,72,40,77,37,81,91,27,21,30,58,77,75,23,43,31,40,55,13,26,51,98,85,70,46,43,55,17,34,36,40,28,36,56,89,60,56,71,52,39,43,42,65,90,32,50,63,42,27,35,61,44,69,44,74,94,74,29,81,49,76,47,81,34,84,56,55,70,67,52,42,48,53,51,40,61,74,64,60,69,53,45,18,31,37,32,39,83,56,84,81,64,76,78,75,67,82,76,77,76,78,77,76,127

Nearest PDB structures (foldseek):
  5ikn-assembly1_I  TM=5.703E-01  e=6.067E-03  Escherichia phage T7
  6n9x-assembly1_C  TM=5.324E-01  e=6.067E-03  Escherichia phage T7
  6n9u-assembly1_F  TM=5.493E-01  e=1.160E-02  Escherichia phage T7
  1nui-assembly2_B  TM=6.119E-01  e=1.711E-02  Escherichia phage T7
  6n9v-assembly1_F  TM=5.514E-01  e=1.409E-02  Escherichia phage T7

pLDDT: mean 71.2, std 23.84, range [25.55, 96.19]